Protein AF-A0A6B2G6X8-F1 (afdb_monomer_lite)

pLDDT: mean 76.28, std 23.35, range [26.91, 97.12]

Sequence (126 aa):
MSLIKMAGKRCKSALIINDKVKQKKNLVYDASDIEKIYQLKRENFAKSALDFKFDKSRVKILNNCNEIKEGHSSILYWMNRDQRVQDNWAMVFAQRLALKYEIPLLVCHCLDKSYMNYSSRHFDFL

Structure (mmCIF, N/CA/C/O backbone):
data_AF-A0A6B2G6X8-F1
#
_entry.id   AF-A0A6B2G6X8-F1
#
loop_
_atom_site.group_PDB
_atom_site.id
_atom_site.type_symbol
_atom_site.label_atom_id
_atom_site.label_alt_id
_atom_site.label_comp_id
_atom_site.label_asym_id
_atom_site.label_entity_id
_atom_site.label_seq_id
_atom_site.pdbx_PDB_ins_code
_atom_site.Cartn_x
_atom_site.Cartn_y
_atom_site.Cartn_z
_atom_site.occupancy
_atom_site.B_iso_or_equiv
_atom_site.auth_seq_id
_atom_site.auth_comp_id
_atom_site.auth_asym_id
_atom_site.auth_atom_id
_atom_site.pdbx_PDB_model_num
ATOM 1 N N . MET A 1 1 ? 60.606 5.901 0.848 1.00 43.88 1 MET A N 1
ATOM 2 C CA . MET A 1 1 ? 60.046 5.320 -0.390 1.00 43.88 1 MET A CA 1
ATOM 3 C C . MET A 1 1 ? 59.969 3.811 -0.189 1.00 43.88 1 MET A C 1
ATOM 5 O O . MET A 1 1 ? 60.975 3.133 -0.319 1.00 43.88 1 MET A O 1
ATOM 9 N N . SER A 1 2 ? 58.831 3.297 0.278 1.00 26.95 2 SER A N 1
ATOM 10 C CA . SER A 1 2 ? 58.595 1.853 0.391 1.00 26.95 2 SER A CA 1
ATOM 11 C C . SER A 1 2 ? 57.098 1.583 0.294 1.00 26.95 2 SER A C 1
ATOM 13 O O . SER A 1 2 ? 56.287 2.309 0.866 1.00 26.95 2 SER A O 1
ATOM 15 N N . LEU A 1 3 ? 56.777 0.594 -0.530 1.00 30.62 3 LEU A N 1
ATOM 16 C CA . LEU A 1 3 ? 55.484 0.272 -1.112 1.00 30.62 3 LEU A CA 1
ATOM 17 C C . LEU A 1 3 ? 54.505 -0.334 -0.097 1.00 30.62 3 LEU A C 1
ATOM 19 O O . LEU A 1 3 ? 54.789 -1.367 0.504 1.00 30.62 3 LEU A O 1
ATOM 23 N N . ILE A 1 4 ? 53.295 0.223 -0.014 1.00 32.28 4 ILE A N 1
ATOM 24 C CA . ILE A 1 4 ? 52.136 -0.465 0.568 1.00 32.28 4 ILE A CA 1
ATOM 25 C C . ILE A 1 4 ? 51.512 -1.328 -0.538 1.00 32.28 4 ILE A C 1
ATOM 27 O O . ILE A 1 4 ? 50.857 -0.819 -1.445 1.00 32.28 4 ILE A O 1
ATOM 31 N N . LYS A 1 5 ? 51.712 -2.650 -0.478 1.00 33.78 5 LYS A N 1
ATOM 32 C CA . LYS A 1 5 ? 50.930 -3.624 -1.257 1.00 33.78 5 LYS A CA 1
ATOM 33 C C . LYS A 1 5 ? 49.592 -3.859 -0.545 1.00 33.78 5 LYS A C 1
ATOM 35 O O . LYS A 1 5 ? 49.553 -4.543 0.473 1.00 33.78 5 LYS A O 1
ATOM 40 N N . MET A 1 6 ? 48.492 -3.335 -1.088 1.00 35.44 6 MET A N 1
ATOM 41 C CA . MET A 1 6 ? 47.141 -3.761 -0.706 1.00 35.44 6 MET A CA 1
ATOM 42 C C . MET A 1 6 ? 46.771 -5.040 -1.466 1.00 35.44 6 MET A C 1
ATOM 44 O O . MET A 1 6 ? 46.478 -5.004 -2.658 1.00 35.44 6 MET A O 1
ATOM 48 N N . ALA A 1 7 ? 46.773 -6.179 -0.775 1.00 37.59 7 ALA A N 1
ATOM 49 C CA . ALA A 1 7 ? 46.152 -7.405 -1.264 1.00 37.59 7 ALA A CA 1
ATOM 50 C C . ALA A 1 7 ? 44.673 -7.414 -0.842 1.00 37.59 7 ALA A C 1
ATOM 52 O O . ALA A 1 7 ? 44.350 -7.603 0.331 1.00 37.59 7 ALA A O 1
ATOM 53 N N . GLY A 1 8 ? 43.770 -7.191 -1.799 1.00 37.94 8 GLY A N 1
ATOM 54 C CA . GLY A 1 8 ? 42.327 -7.273 -1.590 1.00 37.94 8 GLY A CA 1
ATOM 55 C C . GLY A 1 8 ? 41.887 -8.703 -1.277 1.00 37.94 8 GLY A C 1
ATOM 56 O O . GLY A 1 8 ? 41.816 -9.550 -2.165 1.00 37.94 8 GLY A O 1
ATOM 57 N N . LYS A 1 9 ? 41.549 -8.975 -0.012 1.00 42.38 9 LYS A N 1
ATOM 58 C CA . LYS A 1 9 ? 40.811 -10.183 0.376 1.00 42.38 9 LYS A CA 1
ATOM 59 C C . LYS A 1 9 ? 39.315 -9.912 0.235 1.00 42.38 9 LYS A C 1
ATOM 61 O O . LYS A 1 9 ? 38.727 -9.138 0.982 1.00 42.38 9 LYS A O 1
ATOM 66 N N . ARG A 1 10 ? 38.705 -10.566 -0.752 1.00 34.12 10 ARG A N 1
ATOM 67 C CA . ARG A 1 10 ? 37.262 -10.588 -1.009 1.00 34.12 10 ARG A CA 1
ATOM 68 C C . ARG A 1 10 ? 36.564 -11.302 0.158 1.00 34.12 10 ARG A C 1
ATOM 70 O O . ARG A 1 10 ? 36.568 -12.528 0.225 1.00 34.12 10 ARG A O 1
ATOM 77 N N . CYS A 1 11 ? 36.010 -10.537 1.097 1.00 34.88 11 CYS A N 1
ATOM 78 C CA . CYS A 1 11 ? 35.233 -11.069 2.215 1.00 34.88 11 CYS A CA 1
ATOM 79 C C . CYS A 1 11 ? 33.921 -11.662 1.679 1.00 34.88 11 CYS A C 1
ATOM 81 O O . CYS A 1 11 ? 33.037 -10.930 1.241 1.00 34.88 11 CYS A O 1
ATOM 83 N N . LYS A 1 12 ? 33.789 -12.992 1.690 1.00 37.19 12 LYS A N 1
ATOM 84 C CA . LYS A 1 12 ? 32.478 -13.645 1.601 1.00 37.19 12 LYS A CA 1
ATOM 85 C C . LYS A 1 12 ? 31.809 -13.454 2.963 1.00 37.19 12 LYS A C 1
ATOM 87 O O . LYS A 1 12 ? 32.142 -14.163 3.907 1.00 37.19 12 LYS A O 1
ATOM 92 N N . SER A 1 13 ? 30.926 -12.470 3.094 1.00 33.47 13 SER A N 1
ATOM 93 C CA . SER A 1 13 ? 30.125 -12.301 4.305 1.00 33.47 13 SER A CA 1
ATOM 94 C C . SER A 1 13 ? 29.061 -13.399 4.364 1.00 33.47 13 SER A C 1
ATOM 96 O O . SER A 1 13 ? 28.015 -13.325 3.725 1.00 33.47 13 SER A O 1
ATOM 98 N N . ALA A 1 14 ? 29.343 -14.446 5.137 1.00 32.78 14 ALA A N 1
ATOM 99 C CA . ALA A 1 14 ? 28.309 -15.317 5.672 1.00 32.78 14 ALA A CA 1
ATOM 100 C C . ALA A 1 14 ? 27.487 -14.496 6.677 1.00 32.78 14 ALA A C 1
ATOM 102 O O . ALA A 1 14 ? 28.012 -14.047 7.695 1.00 32.78 14 ALA A O 1
ATOM 103 N N . LEU A 1 15 ? 26.210 -14.255 6.378 1.00 29.83 15 LEU A N 1
ATOM 104 C CA . LEU A 1 15 ? 25.276 -13.695 7.351 1.00 29.83 15 LEU A CA 1
ATOM 105 C C . LEU A 1 15 ? 24.918 -14.800 8.349 1.00 29.83 15 LEU A C 1
ATOM 107 O O . LEU A 1 15 ? 24.073 -15.651 8.079 1.00 29.83 15 LEU A O 1
ATOM 111 N N . ILE A 1 16 ? 25.606 -14.794 9.488 1.00 29.45 16 ILE A N 1
ATOM 112 C CA . ILE A 1 16 ? 25.259 -15.590 10.664 1.00 29.45 16 ILE A CA 1
ATOM 113 C C . ILE A 1 16 ? 24.022 -14.936 11.289 1.00 29.45 16 ILE A C 1
ATOM 115 O O . ILE A 1 16 ? 24.113 -13.865 11.885 1.00 29.45 16 ILE A O 1
ATOM 119 N N . ILE A 1 17 ? 22.855 -15.556 11.119 1.00 31.23 17 ILE A N 1
ATOM 120 C CA . ILE A 1 17 ? 21.634 -15.201 11.850 1.00 31.23 17 ILE A CA 1
ATOM 121 C C . ILE A 1 17 ? 21.545 -16.167 13.031 1.00 31.23 17 ILE A C 1
ATOM 123 O O . ILE A 1 17 ? 21.127 -17.311 12.862 1.00 31.23 17 ILE A O 1
ATOM 127 N N . ASN A 1 18 ? 21.970 -15.717 14.212 1.00 28.34 18 ASN A N 1
ATOM 128 C CA . ASN A 1 18 ? 21.842 -16.489 15.444 1.00 28.34 18 ASN A CA 1
ATOM 129 C C . ASN A 1 18 ? 20.470 -16.286 16.107 1.00 28.34 18 ASN A C 1
ATOM 131 O O . ASN A 1 18 ? 20.027 -15.166 16.351 1.00 28.34 18 ASN A O 1
ATOM 135 N N . ASP A 1 19 ? 19.880 -17.435 16.443 1.00 34.19 19 ASP A N 1
ATOM 136 C CA . ASP A 1 19 ? 19.159 -17.741 17.679 1.00 34.19 19 ASP A CA 1
ATOM 137 C C . ASP A 1 19 ? 17.805 -17.074 17.956 1.00 34.19 19 ASP A C 1
ATOM 139 O O . ASP A 1 19 ? 17.701 -16.132 18.739 1.00 34.19 19 ASP A O 1
ATOM 143 N N . LYS A 1 20 ? 16.738 -17.687 17.403 1.00 26.91 20 LYS A N 1
ATOM 144 C CA . LYS A 1 20 ? 15.528 -18.153 18.142 1.00 26.91 20 LYS A CA 1
ATOM 145 C C . LYS A 1 20 ? 14.456 -18.817 17.250 1.00 26.91 20 LYS A C 1
ATOM 147 O O . LYS A 1 20 ? 13.262 -18.639 17.460 1.00 26.91 20 LYS A O 1
ATOM 152 N N . VAL A 1 21 ? 14.851 -19.650 16.284 1.00 33.81 21 VAL A N 1
ATOM 153 C CA . VAL A 1 21 ? 13.917 -20.566 15.592 1.00 33.81 21 VAL A CA 1
ATOM 154 C C . VAL A 1 21 ? 14.493 -21.980 15.639 1.00 33.81 21 VAL A C 1
ATOM 156 O O . VAL A 1 21 ? 15.016 -22.511 14.665 1.00 33.81 21 VAL A O 1
ATOM 159 N N . LYS A 1 22 ? 14.453 -22.589 16.828 1.00 32.91 22 LYS A N 1
ATOM 160 C CA . LYS A 1 22 ? 14.651 -24.034 16.978 1.00 32.91 22 LYS A CA 1
ATOM 161 C C . LYS A 1 22 ? 13.380 -24.725 16.474 1.00 32.91 22 LYS A C 1
ATOM 163 O O . LYS A 1 22 ? 12.298 -24.427 16.962 1.00 32.91 22 LYS A O 1
ATOM 168 N N . GLN A 1 23 ? 13.571 -25.659 15.540 1.00 34.81 23 GLN A N 1
ATOM 169 C CA . GLN A 1 23 ? 12.590 -26.566 14.923 1.00 34.81 23 GLN A CA 1
ATOM 170 C C . GLN A 1 23 ? 11.711 -25.983 13.803 1.00 34.81 23 GLN A C 1
ATOM 172 O O . GLN A 1 23 ? 10.520 -25.754 13.970 1.00 34.81 23 GLN A O 1
ATOM 177 N N . LYS A 1 24 ? 12.259 -25.905 12.588 1.00 35.06 24 LYS A N 1
ATOM 178 C CA . LYS A 1 24 ? 11.501 -26.255 11.377 1.00 35.06 24 LYS A CA 1
ATOM 179 C C . LYS A 1 24 ? 12.466 -26.904 10.387 1.00 35.06 24 LYS A C 1
ATOM 181 O O . LYS A 1 24 ? 13.569 -26.416 10.187 1.00 35.06 24 LYS A O 1
ATOM 186 N N . LYS A 1 25 ? 12.053 -28.075 9.900 1.00 37.81 25 LYS A N 1
ATOM 187 C CA . LYS A 1 25 ? 12.765 -29.044 9.053 1.00 37.81 25 LYS A CA 1
ATOM 188 C C . LYS A 1 25 ? 13.751 -28.375 8.081 1.00 37.81 25 LYS A C 1
ATOM 190 O O . LYS A 1 25 ? 13.373 -27.412 7.420 1.00 37.81 25 LYS A O 1
ATOM 195 N N . ASN A 1 26 ? 14.969 -28.920 7.968 1.00 39.78 26 ASN A N 1
ATOM 196 C CA . ASN A 1 26 ? 15.914 -28.601 6.892 1.00 39.78 26 ASN A CA 1
ATOM 197 C C . ASN A 1 26 ? 15.247 -28.915 5.551 1.00 39.78 26 ASN A C 1
ATOM 199 O O . ASN A 1 26 ? 15.298 -30.040 5.061 1.00 39.78 26 ASN A O 1
ATOM 203 N N . LEU A 1 27 ? 14.564 -27.928 4.990 1.00 51.28 27 LEU A N 1
ATOM 204 C CA . LEU A 1 27 ? 14.006 -28.013 3.661 1.00 51.28 27 LEU A CA 1
ATOM 205 C C . LEU A 1 27 ? 15.145 -27.692 2.698 1.00 51.28 27 LEU A C 1
ATOM 207 O O . LEU A 1 27 ? 15.461 -26.530 2.441 1.00 51.28 27 LEU A O 1
ATOM 211 N N . VAL A 1 28 ? 15.813 -28.747 2.241 1.00 51.31 28 VAL A N 1
ATOM 212 C CA . VAL A 1 28 ? 16.735 -28.684 1.110 1.00 51.31 28 VAL A CA 1
ATOM 213 C C . VAL A 1 28 ? 15.866 -28.464 -0.123 1.00 51.31 28 VAL A C 1
ATOM 215 O O . VAL A 1 28 ? 15.344 -29.411 -0.701 1.00 51.31 28 VAL A O 1
ATOM 218 N N . TYR A 1 29 ? 15.617 -27.201 -0.457 1.00 55.78 29 TYR A N 1
ATOM 219 C CA . TYR A 1 29 ? 15.009 -26.860 -1.734 1.00 55.78 29 TYR A CA 1
ATOM 220 C C . TYR A 1 29 ? 16.087 -26.954 -2.801 1.00 55.78 29 TYR A C 1
ATOM 222 O O . TYR A 1 29 ? 17.152 -26.350 -2.655 1.00 55.78 29 TYR A O 1
ATOM 230 N N . ASP A 1 30 ? 15.810 -27.715 -3.855 1.00 57.94 30 ASP A N 1
ATOM 231 C CA . ASP A 1 30 ? 16.585 -27.602 -5.078 1.00 57.94 30 ASP A CA 1
ATOM 232 C C . ASP A 1 30 ? 16.518 -26.138 -5.548 1.00 57.94 30 ASP A C 1
ATOM 234 O O . ASP A 1 30 ? 15.462 -25.499 -5.496 1.00 57.94 30 ASP A O 1
ATOM 238 N N . ALA A 1 31 ? 17.659 -25.571 -5.944 1.00 60.00 31 ALA A N 1
ATOM 239 C CA . ALA A 1 31 ? 17.772 -24.155 -6.315 1.00 60.00 31 ALA A CA 1
ATOM 240 C C . ALA A 1 31 ? 16.929 -23.794 -7.557 1.00 60.00 31 ALA A C 1
ATOM 242 O O . ALA A 1 31 ? 16.833 -22.622 -7.921 1.00 60.00 31 ALA A O 1
ATOM 243 N N . SER A 1 32 ? 16.331 -24.807 -8.188 1.00 64.50 32 SER A N 1
ATOM 244 C CA . SER A 1 32 ? 15.436 -24.740 -9.335 1.00 64.50 32 SER A CA 1
ATOM 245 C C . SER A 1 32 ? 14.096 -24.052 -9.038 1.00 64.50 32 SER A C 1
ATOM 247 O O . SER A 1 32 ? 13.583 -23.378 -9.925 1.00 64.50 32 SER A O 1
ATOM 249 N N . ASP A 1 33 ? 13.573 -24.098 -7.802 1.00 80.56 33 ASP A N 1
ATOM 250 C CA . ASP A 1 33 ? 12.245 -23.545 -7.464 1.00 80.56 33 ASP A CA 1
ATOM 251 C C . ASP A 1 33 ? 12.313 -22.324 -6.527 1.00 80.56 33 ASP A C 1
ATOM 253 O O . ASP A 1 33 ? 11.844 -22.326 -5.381 1.00 80.56 33 ASP A O 1
ATOM 257 N N . ILE A 1 34 ? 12.884 -21.232 -7.037 1.00 85.81 34 ILE A N 1
ATOM 258 C CA . ILE A 1 34 ? 13.045 -19.952 -6.322 1.00 85.81 34 ILE A CA 1
ATOM 259 C C . ILE A 1 34 ? 11.708 -19.429 -5.766 1.00 85.81 34 ILE A C 1
ATOM 261 O O . ILE A 1 34 ? 11.652 -18.926 -4.641 1.00 85.81 34 ILE A O 1
ATOM 265 N N . GLU A 1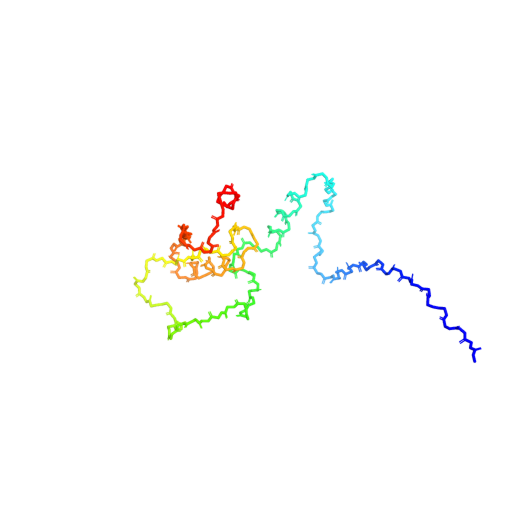 35 ? 10.618 -19.573 -6.517 1.00 85.50 35 GLU A N 1
ATOM 266 C CA . GLU A 1 35 ? 9.291 -19.092 -6.121 1.00 85.50 35 GLU A CA 1
ATOM 267 C C . GLU A 1 35 ? 8.791 -19.750 -4.827 1.00 85.50 35 GLU A C 1
ATOM 269 O O . GLU A 1 35 ? 8.371 -19.054 -3.897 1.00 85.50 35 GLU A O 1
ATOM 274 N N . LYS A 1 36 ? 8.927 -21.079 -4.718 1.00 87.38 36 LYS A N 1
ATOM 275 C CA . LYS A 1 36 ? 8.517 -21.840 -3.526 1.00 87.38 36 LYS A CA 1
ATOM 276 C C . LYS A 1 36 ? 9.289 -21.381 -2.294 1.00 87.38 36 LYS A C 1
ATOM 278 O O . LYS A 1 36 ? 8.706 -21.203 -1.224 1.00 87.38 36 LYS A O 1
ATOM 283 N N . ILE A 1 37 ? 10.587 -21.114 -2.451 1.00 90.12 37 ILE A N 1
ATOM 284 C CA . ILE A 1 37 ? 11.440 -20.611 -1.369 1.00 90.12 37 ILE A CA 1
ATOM 285 C C . ILE A 1 37 ? 10.919 -19.264 -0.848 1.00 90.12 37 ILE A C 1
ATOM 287 O O . ILE A 1 37 ? 10.826 -19.072 0.367 1.00 90.12 37 ILE A O 1
ATOM 291 N N . TYR A 1 38 ? 10.577 -18.325 -1.734 1.00 89.69 38 TYR A N 1
ATOM 292 C CA . TYR A 1 38 ? 10.043 -17.024 -1.320 1.00 89.69 38 TYR A CA 1
ATOM 293 C C . TYR A 1 38 ? 8.654 -17.133 -0.699 1.00 89.69 38 TYR A C 1
ATOM 295 O O . TYR A 1 38 ? 8.397 -16.479 0.311 1.00 89.69 38 TYR A O 1
ATOM 303 N N . GLN A 1 39 ? 7.790 -17.988 -1.240 1.00 88.88 39 GLN A N 1
ATOM 304 C CA . GLN A 1 39 ? 6.456 -18.209 -0.693 1.00 88.88 39 GLN A CA 1
ATOM 305 C C . GLN A 1 39 ? 6.515 -18.695 0.761 1.00 88.88 39 GLN A C 1
ATOM 307 O O . GLN A 1 39 ? 5.913 -18.100 1.653 1.00 88.88 39 GLN A O 1
ATOM 312 N N . LEU A 1 40 ? 7.357 -19.688 1.035 1.00 90.69 40 LEU A N 1
ATOM 313 C CA . LEU A 1 40 ? 7.549 -20.207 2.388 1.00 90.69 40 LEU A CA 1
ATOM 314 C C . LEU A 1 40 ? 8.166 -19.184 3.333 1.00 90.69 40 LEU A C 1
ATOM 316 O O . LEU A 1 40 ? 7.835 -19.155 4.517 1.00 90.69 40 LEU A O 1
ATOM 320 N N . LYS A 1 41 ? 9.085 -18.346 2.844 1.00 90.25 41 LYS A N 1
ATOM 321 C CA . LYS A 1 41 ? 9.638 -17.252 3.653 1.00 90.25 41 LYS A CA 1
ATOM 322 C C . LYS A 1 41 ? 8.542 -16.274 4.072 1.00 90.25 41 LYS A C 1
ATOM 324 O O . LYS A 1 41 ? 8.535 -15.872 5.231 1.00 90.25 41 LYS A O 1
ATOM 329 N N . ARG A 1 42 ? 7.613 -15.936 3.171 1.00 87.69 42 ARG A N 1
ATOM 330 C CA . ARG A 1 42 ? 6.475 -15.047 3.464 1.00 87.69 42 ARG A CA 1
ATOM 331 C C . ARG A 1 42 ? 5.527 -15.670 4.487 1.00 87.69 42 ARG A C 1
ATOM 333 O O . ARG A 1 42 ? 5.252 -15.044 5.505 1.00 87.69 42 ARG A O 1
ATOM 340 N N . GLU A 1 43 ? 5.119 -16.919 4.277 1.00 88.38 43 GLU A N 1
ATOM 341 C CA . GLU A 1 43 ? 4.223 -17.648 5.191 1.00 88.38 43 GLU A CA 1
ATOM 342 C C . GLU A 1 43 ? 4.825 -17.840 6.590 1.00 88.38 43 GLU A C 1
ATOM 344 O O . GLU A 1 43 ? 4.120 -17.792 7.597 1.00 88.38 43 GLU A O 1
ATOM 349 N N . ASN A 1 44 ? 6.144 -18.042 6.676 1.00 90.88 44 ASN A N 1
ATOM 350 C CA . ASN A 1 44 ? 6.832 -18.165 7.960 1.00 90.88 44 ASN A CA 1
ATOM 351 C C . ASN A 1 44 ? 7.083 -16.814 8.647 1.00 90.88 44 ASN A C 1
ATOM 353 O O . ASN A 1 44 ? 7.333 -16.809 9.852 1.00 90.88 44 ASN A O 1
ATOM 357 N N . PHE A 1 45 ? 7.047 -15.691 7.921 1.00 89.19 45 PHE A N 1
ATOM 358 C CA . PHE A 1 45 ? 7.322 -14.369 8.487 1.00 89.19 45 PHE A CA 1
ATOM 359 C C . PHE A 1 45 ? 6.181 -13.882 9.384 1.00 89.19 45 PHE A C 1
ATOM 361 O O . PHE A 1 45 ? 6.431 -13.432 10.502 1.00 89.19 45 PHE A O 1
ATOM 368 N N . ALA A 1 46 ? 4.935 -13.979 8.913 1.00 88.19 46 ALA A N 1
ATOM 369 C CA . ALA A 1 46 ? 3.752 -13.605 9.681 1.00 88.19 46 ALA A CA 1
ATOM 370 C C . ALA A 1 46 ? 2.494 -14.300 9.148 1.00 88.19 46 ALA A C 1
ATOM 372 O O . ALA A 1 46 ? 2.383 -14.556 7.952 1.00 88.19 46 ALA A O 1
ATOM 373 N N . LYS A 1 47 ? 1.531 -14.568 10.040 1.00 87.19 47 LYS A N 1
ATOM 374 C CA . LYS A 1 47 ? 0.238 -15.168 9.671 1.00 87.19 47 LYS A CA 1
ATOM 375 C C . LYS A 1 47 ? -0.695 -14.150 9.013 1.00 87.19 47 LYS A C 1
ATOM 377 O O . LYS A 1 47 ? -1.376 -14.484 8.051 1.00 87.19 47 LYS A O 1
ATOM 382 N N . SER A 1 48 ? -0.721 -12.919 9.524 1.00 87.94 48 SER A N 1
ATOM 383 C CA . SER A 1 48 ? -1.526 -11.817 8.997 1.00 87.94 48 SER A CA 1
ATOM 384 C C . SER A 1 48 ? -0.719 -10.526 8.883 1.00 87.94 48 SER A C 1
ATOM 386 O O . SER A 1 48 ? 0.296 -10.324 9.556 1.00 87.94 48 SER A O 1
ATOM 388 N N . ALA A 1 49 ? -1.224 -9.598 8.069 1.00 87.69 49 ALA A N 1
ATOM 389 C CA . ALA A 1 49 ? -0.697 -8.247 7.971 1.00 87.69 49 ALA A CA 1
ATOM 390 C C . ALA A 1 49 ? -0.749 -7.503 9.315 1.00 87.69 49 ALA A C 1
ATOM 392 O O . ALA A 1 49 ? 0.024 -6.573 9.497 1.00 87.69 49 ALA A O 1
ATOM 393 N N . LEU A 1 50 ? -1.609 -7.890 10.264 1.00 88.69 50 LEU A N 1
ATOM 394 C CA . LEU A 1 50 ? -1.655 -7.290 11.605 1.00 88.69 50 LEU A CA 1
ATOM 395 C C . LEU A 1 50 ? -0.498 -7.746 12.509 1.00 88.69 50 LEU A C 1
ATOM 397 O O . LEU A 1 50 ? 0.021 -6.936 13.282 1.00 88.69 50 LEU A O 1
ATOM 401 N N . ASP A 1 51 ? -0.059 -8.998 12.358 1.00 87.88 51 ASP A N 1
ATOM 402 C CA . ASP A 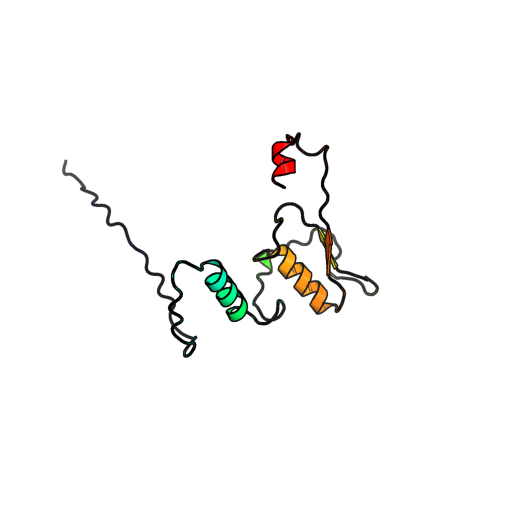1 51 ? 0.812 -9.689 13.319 1.00 87.88 51 ASP A CA 1
ATOM 403 C C . ASP A 1 51 ? 2.282 -9.269 13.233 1.00 87.88 51 ASP A C 1
ATOM 405 O O . ASP A 1 51 ? 3.042 -9.430 14.187 1.00 87.88 51 ASP A O 1
ATOM 409 N N . PHE A 1 52 ? 2.715 -8.735 12.091 1.00 86.31 52 PHE A N 1
ATOM 410 C CA . PHE A 1 52 ? 4.106 -8.334 11.916 1.00 86.31 52 PHE A CA 1
ATOM 411 C C . PHE A 1 52 ? 4.366 -6.910 12.434 1.00 86.31 52 PHE A C 1
ATOM 413 O O . PHE A 1 52 ? 3.500 -6.027 12.415 1.00 86.31 52 PHE A O 1
ATOM 420 N N . LYS A 1 53 ? 5.607 -6.658 12.864 1.00 89.81 53 LYS A N 1
ATOM 421 C CA . LYS A 1 53 ? 6.062 -5.336 13.313 1.00 89.81 53 LYS A CA 1
ATOM 422 C C . LYS A 1 53 ? 6.236 -4.396 12.114 1.00 89.81 53 LYS A C 1
ATOM 424 O O . LYS A 1 53 ? 7.280 -4.401 11.467 1.00 89.81 53 LYS A O 1
ATOM 429 N N . PHE A 1 54 ? 5.220 -3.583 11.831 1.00 91.06 54 PHE A N 1
ATOM 430 C CA . PHE A 1 54 ? 5.284 -2.570 10.776 1.00 91.06 54 PHE A CA 1
ATOM 431 C C . PHE A 1 54 ? 6.064 -1.326 11.218 1.00 91.06 54 PHE A C 1
ATOM 433 O O . PHE A 1 54 ? 5.844 -0.779 12.301 1.00 91.06 54 PHE A O 1
ATOM 440 N N . ASP A 1 55 ? 6.959 -0.865 10.350 1.00 94.50 55 ASP A N 1
ATOM 441 C CA . ASP A 1 55 ? 7.754 0.337 10.564 1.00 94.50 55 ASP A CA 1
ATOM 442 C C . ASP A 1 55 ? 6.956 1.593 10.190 1.00 94.50 55 ASP A C 1
ATOM 444 O O . ASP A 1 55 ? 6.724 1.883 9.014 1.00 94.50 55 ASP A O 1
ATOM 448 N N . LYS A 1 56 ? 6.551 2.354 11.210 1.00 90.62 56 LYS A N 1
ATOM 449 C CA . LYS A 1 56 ? 5.754 3.577 11.049 1.00 90.62 56 LYS A CA 1
ATOM 450 C C . LYS A 1 56 ? 6.502 4.688 10.306 1.00 90.62 56 LYS A C 1
ATOM 452 O O . LYS A 1 56 ? 5.841 5.550 9.741 1.00 90.62 56 LYS A O 1
ATOM 457 N N . SER A 1 57 ? 7.839 4.658 10.250 1.00 95.75 57 SER A N 1
ATOM 458 C CA . SER A 1 57 ? 8.628 5.666 9.521 1.00 95.75 57 SER A CA 1
ATOM 459 C C . SER A 1 57 ? 8.389 5.638 8.006 1.00 95.75 57 SER A C 1
ATOM 461 O O . SER A 1 57 ? 8.641 6.621 7.314 1.00 95.75 57 SER A O 1
ATOM 463 N N . ARG A 1 58 ? 7.846 4.528 7.488 1.00 94.06 58 ARG A N 1
ATOM 464 C CA . ARG A 1 58 ? 7.500 4.350 6.072 1.00 94.06 58 ARG A CA 1
ATOM 465 C C . ARG A 1 58 ? 6.226 5.081 5.659 1.00 94.06 58 ARG A C 1
ATOM 467 O O . ARG A 1 58 ? 5.927 5.132 4.469 1.00 94.06 58 ARG A O 1
ATOM 474 N N . VAL A 1 59 ? 5.461 5.604 6.616 1.00 94.19 59 VAL A N 1
ATOM 475 C CA . VAL A 1 59 ? 4.171 6.248 6.369 1.00 94.19 59 VAL A CA 1
ATOM 476 C C . VAL A 1 59 ? 4.273 7.726 6.691 1.00 94.19 59 VAL A C 1
ATOM 478 O O . VAL A 1 59 ? 4.691 8.117 7.778 1.00 94.19 59 VAL A O 1
ATOM 481 N N . LYS A 1 60 ? 3.826 8.547 5.744 1.00 93.88 60 LYS A N 1
ATOM 482 C CA . LYS A 1 60 ? 3.672 9.986 5.923 1.00 93.88 60 LYS A CA 1
ATOM 483 C C . LYS A 1 60 ? 2.213 10.356 5.704 1.00 93.88 60 LYS A C 1
ATOM 485 O O . LYS A 1 60 ? 1.645 10.036 4.663 1.00 93.88 60 LYS A O 1
ATOM 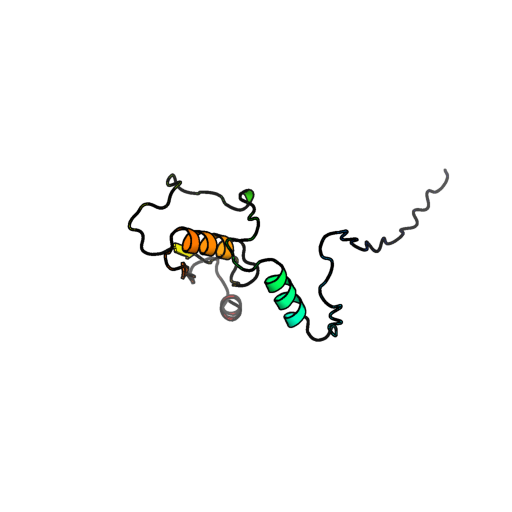490 N N . ILE A 1 61 ? 1.624 11.041 6.678 1.00 92.94 61 ILE A N 1
ATOM 491 C CA . ILE A 1 61 ? 0.286 11.617 6.551 1.00 92.94 61 ILE A CA 1
ATOM 492 C C . ILE A 1 61 ? 0.415 12.891 5.708 1.00 92.94 61 ILE A C 1
ATOM 494 O O . ILE A 1 61 ? 1.253 13.744 6.000 1.00 92.94 61 ILE A O 1
ATOM 498 N N . LEU A 1 62 ? -0.365 12.985 4.629 1.00 92.88 62 LEU A N 1
ATOM 499 C CA . LEU A 1 62 ? -0.311 14.116 3.692 1.00 92.88 62 LEU A CA 1
ATOM 500 C C . LEU A 1 62 ? -1.364 15.194 3.982 1.00 92.88 62 LEU A C 1
ATOM 502 O O . LEU A 1 62 ? -1.173 16.340 3.593 1.00 92.88 62 LEU A O 1
ATOM 506 N N . ASN A 1 63 ? -2.445 14.834 4.677 1.00 90.44 63 ASN A N 1
ATOM 507 C CA . ASN A 1 63 ? -3.589 15.706 4.942 1.00 90.44 63 ASN A CA 1
ATOM 508 C C . ASN A 1 63 ? -3.765 15.940 6.447 1.00 90.44 63 ASN A C 1
ATOM 510 O O . ASN A 1 63 ? -3.295 15.157 7.262 1.00 90.44 63 ASN A O 1
ATOM 514 N N . ASN A 1 64 ? -4.552 16.948 6.827 1.00 86.88 64 ASN A N 1
ATOM 515 C CA . ASN A 1 64 ? -4.834 17.261 8.238 1.00 86.88 64 ASN A CA 1
ATOM 516 C C . ASN A 1 64 ? -5.778 16.251 8.935 1.00 86.88 64 ASN A C 1
ATOM 518 O O . ASN A 1 64 ? -6.155 16.453 10.086 1.00 86.88 64 ASN A O 1
ATOM 522 N N . CYS A 1 65 ? -6.199 15.183 8.250 1.00 78.94 65 CYS A N 1
ATOM 523 C CA . CYS A 1 65 ? -7.017 14.118 8.829 1.00 78.94 65 CYS A CA 1
ATOM 524 C C . CYS A 1 65 ? -6.107 12.997 9.338 1.00 78.94 65 CYS A C 1
ATOM 526 O O . CYS A 1 65 ? -5.622 12.181 8.556 1.00 78.94 65 CYS A O 1
ATOM 528 N N . ASN A 1 66 ? -5.891 12.968 10.653 1.00 76.81 66 ASN A N 1
ATOM 529 C CA . ASN A 1 66 ? -5.055 11.958 11.306 1.00 76.81 66 ASN A CA 1
ATOM 530 C C . ASN A 1 66 ? -5.789 10.628 11.541 1.00 76.81 66 ASN A C 1
ATOM 532 O O . ASN A 1 66 ? -5.148 9.605 11.779 1.00 76.81 66 ASN A O 1
ATOM 536 N N . GLU A 1 67 ? -7.120 10.639 11.467 1.00 79.94 67 GLU A N 1
ATOM 537 C CA . GLU A 1 67 ? -7.977 9.498 11.777 1.00 79.94 67 GLU A CA 1
ATOM 538 C C . GLU A 1 67 ? -9.009 9.266 10.674 1.00 79.94 67 GLU A C 1
ATOM 540 O O . GLU A 1 67 ? -9.432 10.190 9.973 1.00 79.94 67 GLU A O 1
ATOM 545 N N . ILE A 1 68 ? -9.395 8.000 10.521 1.00 80.56 68 ILE A N 1
ATOM 546 C CA . ILE A 1 68 ? -10.458 7.581 9.611 1.00 80.56 68 ILE A CA 1
ATOM 547 C C . ILE A 1 68 ? -11.768 7.794 10.366 1.00 80.56 68 ILE A C 1
ATOM 549 O O . ILE A 1 68 ? -11.979 7.175 11.406 1.00 80.56 68 ILE A O 1
ATOM 553 N N . LYS A 1 69 ? -12.611 8.705 9.871 1.00 79.38 69 LYS A N 1
ATOM 554 C CA . LYS A 1 69 ? -13.908 9.005 10.487 1.00 79.38 69 LYS A CA 1
ATOM 555 C C . LYS A 1 69 ? -14.856 7.812 10.360 1.00 79.38 69 LYS A C 1
ATOM 557 O O . LYS A 1 69 ? -14.755 7.013 9.428 1.00 79.38 69 LYS A O 1
ATOM 562 N N . GLU A 1 70 ? -15.808 7.721 11.277 1.00 77.88 70 GLU A N 1
ATOM 563 C CA . GLU A 1 70 ? -16.900 6.755 11.169 1.00 77.88 70 GLU A CA 1
ATOM 564 C C . GLU A 1 70 ? -17.739 7.030 9.908 1.00 77.88 70 GLU A C 1
ATOM 566 O O . GLU A 1 70 ? -17.914 8.178 9.494 1.00 77.88 70 GLU A O 1
ATOM 571 N N . GLY A 1 71 ? -18.231 5.964 9.271 1.00 81.94 71 GLY A N 1
ATOM 572 C CA . GLY A 1 71 ? -19.065 6.049 8.065 1.00 81.94 71 GLY A CA 1
ATOM 573 C C . GLY A 1 71 ? -18.326 5.933 6.726 1.00 81.94 71 GLY A C 1
ATOM 574 O O . GLY A 1 71 ? -18.967 5.983 5.677 1.00 81.94 71 GLY A O 1
ATOM 575 N N . HIS A 1 72 ? -17.003 5.743 6.712 1.00 84.12 72 HIS A N 1
ATOM 576 C CA . HIS A 1 72 ? -16.292 5.376 5.483 1.00 84.12 72 HIS A CA 1
ATOM 577 C C . HIS A 1 72 ? -16.537 3.908 5.111 1.00 84.12 72 HIS A C 1
ATOM 579 O O . HIS A 1 72 ? -16.457 3.022 5.956 1.00 84.12 72 HIS A O 1
ATOM 585 N N . SER A 1 73 ? -16.804 3.646 3.831 1.00 90.12 73 SER A N 1
ATOM 586 C CA . SER A 1 73 ? -17.182 2.316 3.338 1.00 90.12 73 SER A CA 1
ATOM 587 C C . SER A 1 73 ? -16.005 1.432 2.924 1.00 90.12 73 SER A C 1
ATOM 589 O O . SER A 1 73 ? -16.179 0.227 2.785 1.00 90.12 73 SER A O 1
ATOM 591 N N . SER A 1 74 ? -14.824 2.003 2.668 1.00 93.69 74 SER A N 1
ATOM 592 C CA . SER A 1 74 ? -13.654 1.255 2.189 1.00 93.69 74 SER A CA 1
ATOM 593 C C . SER A 1 74 ? -12.349 2.031 2.370 1.00 93.69 74 SER A C 1
ATOM 595 O O . SER A 1 74 ? -12.343 3.258 2.487 1.00 93.69 74 SER A O 1
ATOM 597 N N . ILE A 1 75 ? -11.230 1.305 2.354 1.00 95.38 75 ILE A N 1
ATOM 598 C CA . ILE A 1 75 ? -9.886 1.867 2.185 1.00 95.38 75 ILE A CA 1
ATOM 599 C C . ILE A 1 75 ? -9.495 1.752 0.717 1.00 95.38 75 ILE A C 1
ATOM 601 O O . ILE A 1 75 ? -9.524 0.660 0.160 1.00 95.38 75 ILE A O 1
ATOM 605 N N . LEU A 1 76 ? -9.066 2.854 0.103 1.00 95.62 76 LEU A N 1
ATOM 606 C CA . LEU A 1 76 ? -8.545 2.862 -1.262 1.00 95.62 76 LEU A CA 1
ATOM 607 C C . LEU A 1 76 ? -7.014 2.941 -1.256 1.00 95.62 76 LEU A C 1
ATOM 609 O O . LEU A 1 76 ? -6.437 3.936 -0.820 1.00 95.62 76 LEU A O 1
ATOM 613 N N . TYR A 1 77 ? -6.352 1.920 -1.793 1.00 97.06 77 TYR A N 1
ATOM 614 C CA . TYR A 1 77 ? -4.944 1.983 -2.160 1.00 97.06 77 TYR A CA 1
ATOM 615 C C . TYR A 1 77 ? -4.810 2.478 -3.601 1.00 97.06 77 TYR A C 1
ATOM 617 O O . TYR A 1 77 ? -5.064 1.744 -4.558 1.00 97.06 77 TYR A O 1
ATOM 625 N N . TRP A 1 78 ? -4.395 3.734 -3.754 1.00 96.06 78 TRP A N 1
ATOM 626 C CA . TRP A 1 78 ? -4.041 4.281 -5.058 1.00 96.06 78 TRP A CA 1
ATOM 627 C C . TRP A 1 78 ? -2.635 3.816 -5.452 1.00 96.06 78 TRP A C 1
ATOM 629 O O . TRP A 1 78 ? -1.618 4.332 -4.983 1.00 96.06 78 TRP A O 1
ATOM 639 N N . MET A 1 79 ? -2.589 2.791 -6.297 1.00 95.56 79 MET A N 1
ATOM 640 C CA . MET A 1 79 ? -1.372 2.207 -6.832 1.00 95.56 79 MET A CA 1
ATOM 641 C C . MET A 1 79 ? -0.880 3.059 -8.004 1.00 95.56 79 MET A C 1
ATOM 643 O O . MET A 1 79 ? -1.587 3.242 -8.990 1.00 95.56 79 MET A O 1
ATOM 647 N N . ASN A 1 80 ? 0.342 3.577 -7.901 1.00 90.81 80 ASN A N 1
ATOM 648 C CA . ASN A 1 80 ? 0.995 4.316 -8.982 1.00 90.81 80 ASN A CA 1
ATOM 649 C C . ASN A 1 80 ? 2.360 3.686 -9.300 1.00 90.81 80 ASN A C 1
ATOM 651 O O . ASN A 1 80 ? 2.487 2.958 -10.274 1.00 90.81 80 ASN A O 1
ATOM 655 N N . ARG A 1 81 ? 3.354 3.875 -8.421 1.00 91.50 81 ARG A N 1
ATOM 656 C CA . ARG A 1 81 ? 4.736 3.415 -8.646 1.00 91.50 81 ARG A CA 1
ATOM 657 C C . ARG A 1 81 ? 4.952 1.908 -8.445 1.00 91.50 81 ARG A C 1
ATOM 659 O O . ARG A 1 81 ? 5.611 1.270 -9.254 1.00 91.50 81 ARG A O 1
ATOM 666 N N . ASP A 1 82 ? 4.485 1.355 -7.325 1.00 94.88 82 ASP A N 1
ATOM 667 C CA . ASP A 1 82 ? 4.718 -0.048 -6.949 1.00 94.88 82 ASP A CA 1
ATOM 668 C C . ASP A 1 82 ? 3.581 -0.941 -7.474 1.00 94.88 82 ASP A C 1
ATOM 670 O O . ASP A 1 82 ? 2.705 -1.359 -6.715 1.00 94.88 82 ASP A O 1
ATOM 674 N N . GLN A 1 83 ? 3.593 -1.238 -8.777 1.00 93.62 83 GLN A N 1
ATOM 675 C CA . GLN A 1 83 ? 2.621 -2.119 -9.449 1.00 93.62 83 GLN A CA 1
ATOM 676 C C . GLN A 1 83 ? 2.870 -3.605 -9.154 1.00 93.62 83 GLN A C 1
ATOM 678 O O . GLN A 1 83 ? 3.140 -4.423 -10.027 1.00 93.62 83 GLN A O 1
ATOM 683 N N . ARG A 1 84 ? 2.839 -3.961 -7.872 1.00 94.19 84 ARG A N 1
ATOM 684 C CA . ARG A 1 84 ? 3.037 -5.329 -7.392 1.00 94.19 84 ARG A CA 1
ATOM 685 C C . ARG A 1 84 ? 2.230 -5.564 -6.129 1.00 94.19 84 ARG A C 1
ATOM 687 O O . ARG A 1 84 ? 2.102 -4.673 -5.289 1.00 94.19 84 ARG A O 1
ATOM 694 N N . VAL A 1 85 ? 1.711 -6.781 -5.997 1.00 92.19 85 VAL A N 1
ATOM 695 C CA . VAL A 1 85 ? 0.942 -7.208 -4.821 1.00 92.19 85 VAL A CA 1
ATOM 696 C C . VAL A 1 85 ? 1.879 -7.673 -3.708 1.00 92.19 85 VAL A C 1
ATOM 698 O O . VAL A 1 85 ? 1.799 -7.210 -2.572 1.00 92.19 85 VAL A O 1
ATOM 701 N N . GLN A 1 86 ? 2.807 -8.569 -4.044 1.00 91.00 86 GLN A N 1
ATOM 702 C CA . GLN A 1 86 ? 3.749 -9.135 -3.084 1.00 91.00 86 GLN A CA 1
ATOM 703 C C . GLN A 1 86 ? 4.839 -8.124 -2.710 1.00 91.00 86 GLN A C 1
ATOM 705 O O . GLN A 1 86 ? 5.343 -7.373 -3.551 1.00 91.00 86 GLN A O 1
ATOM 710 N N . ASP A 1 87 ? 5.227 -8.132 -1.433 1.00 90.81 87 ASP A N 1
ATOM 711 C CA . ASP A 1 87 ? 6.322 -7.324 -0.882 1.00 90.81 87 ASP A CA 1
ATOM 712 C C . ASP A 1 87 ? 6.152 -5.799 -1.094 1.00 90.81 87 ASP A C 1
ATOM 714 O O . ASP A 1 87 ? 7.133 -5.050 -1.181 1.00 90.81 87 ASP A O 1
ATOM 718 N N . ASN A 1 88 ? 4.904 -5.328 -1.188 1.00 95.00 88 ASN A N 1
ATOM 719 C CA . ASN A 1 88 ? 4.543 -3.920 -1.342 1.00 95.00 88 ASN A CA 1
ATOM 720 C C . ASN A 1 88 ? 4.130 -3.304 0.005 1.00 95.00 88 ASN A C 1
ATOM 722 O O . ASN A 1 88 ? 3.036 -3.547 0.513 1.00 95.00 88 ASN A O 1
ATOM 726 N N . TRP A 1 89 ? 4.992 -2.456 0.573 1.00 94.56 89 TRP A N 1
ATOM 727 C CA . TRP A 1 89 ? 4.750 -1.833 1.880 1.00 94.56 89 TRP A CA 1
ATOM 728 C C . TRP A 1 89 ? 3.495 -0.961 1.934 1.00 94.56 89 TRP A C 1
ATOM 730 O O . TRP A 1 89 ? 2.837 -0.928 2.974 1.00 94.56 89 TRP A O 1
ATOM 740 N N . ALA A 1 90 ? 3.156 -0.271 0.843 1.00 95.56 90 ALA A N 1
ATOM 741 C CA . ALA A 1 90 ? 1.972 0.578 0.799 1.00 95.56 90 ALA A CA 1
ATOM 742 C C . ALA A 1 90 ? 0.692 -0.268 0.809 1.00 95.56 90 ALA A C 1
ATOM 744 O O . ALA A 1 90 ? -0.231 0.027 1.567 1.00 95.56 90 ALA A O 1
ATOM 745 N N . ME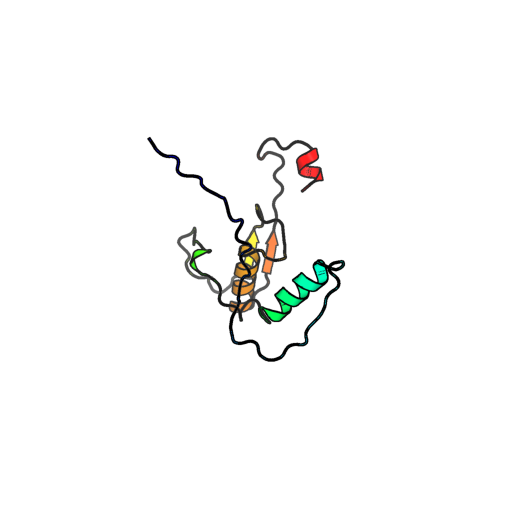T A 1 91 ? 0.678 -1.369 0.052 1.00 95.31 91 MET A N 1
ATOM 746 C CA . MET A 1 91 ? -0.441 -2.311 0.047 1.00 95.31 91 MET A CA 1
ATOM 747 C C . MET A 1 91 ? -0.608 -3.003 1.401 1.00 95.31 91 MET A C 1
ATOM 749 O O . MET A 1 91 ? -1.718 -3.085 1.921 1.00 95.31 91 MET A O 1
ATOM 753 N N . VAL A 1 92 ? 0.495 -3.437 2.014 1.00 94.19 92 VAL A N 1
ATOM 754 C CA . VAL A 1 92 ? 0.467 -4.045 3.348 1.00 94.19 92 VAL A CA 1
ATOM 755 C C . VAL A 1 92 ? -0.073 -3.057 4.388 1.00 94.19 92 VAL A C 1
ATOM 757 O O . VAL A 1 92 ? -0.881 -3.431 5.236 1.00 94.19 92 VAL A O 1
ATOM 760 N N . PHE A 1 93 ? 0.327 -1.785 4.326 1.00 94.81 93 PHE A N 1
ATOM 761 C CA . PHE A 1 93 ? -0.212 -0.760 5.219 1.00 94.81 93 PHE A CA 1
ATOM 762 C C . PHE A 1 93 ? -1.712 -0.519 4.989 1.00 94.81 93 PHE A C 1
ATOM 764 O O . PHE A 1 93 ? -2.474 -0.462 5.954 1.00 94.81 93 PHE A O 1
ATOM 771 N N . ALA A 1 94 ?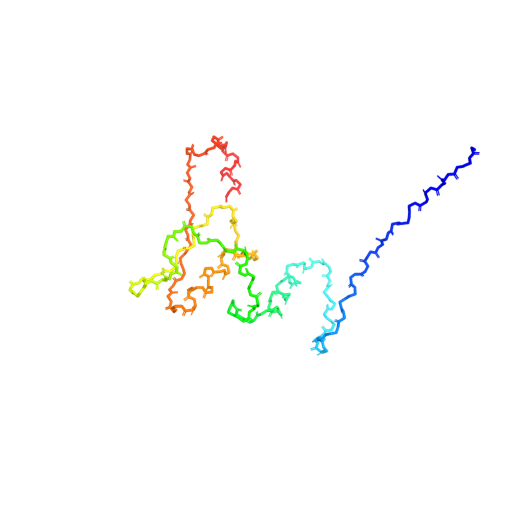 -2.153 -0.447 3.731 1.00 95.00 94 ALA A N 1
ATOM 772 C CA . ALA A 1 94 ? -3.564 -0.289 3.390 1.00 95.00 94 ALA A CA 1
ATOM 773 C C . ALA A 1 94 ? -4.411 -1.477 3.878 1.00 95.00 94 ALA A C 1
ATOM 775 O O . ALA A 1 94 ? -5.465 -1.275 4.475 1.00 95.00 94 ALA A O 1
ATOM 776 N N . GLN A 1 95 ? -3.915 -2.708 3.724 1.00 94.94 95 GLN A N 1
ATOM 777 C CA . GLN A 1 95 ? -4.563 -3.908 4.253 1.00 94.94 95 GLN A CA 1
ATOM 778 C C . GLN A 1 95 ? -4.640 -3.890 5.783 1.00 94.94 95 GLN A C 1
ATOM 780 O O . GLN A 1 95 ? -5.670 -4.241 6.348 1.00 94.94 95 GLN A O 1
ATOM 785 N N . ARG A 1 96 ? -3.582 -3.444 6.473 1.00 93.69 96 ARG A N 1
ATOM 786 C CA . ARG A 1 96 ? -3.610 -3.277 7.935 1.00 93.69 96 ARG A CA 1
ATOM 787 C C . ARG A 1 96 ? -4.684 -2.293 8.382 1.00 93.69 96 ARG A C 1
ATOM 789 O O . ARG A 1 96 ? -5.330 -2.546 9.392 1.00 93.69 96 ARG A O 1
ATOM 796 N N . LEU A 1 97 ? -4.866 -1.185 7.661 1.00 92.44 97 LEU A N 1
ATOM 797 C CA . LEU A 1 97 ? -5.943 -0.236 7.944 1.00 92.44 97 LEU A CA 1
ATOM 798 C C . LEU A 1 97 ? -7.309 -0.877 7.699 1.00 92.44 97 LEU A C 1
ATOM 800 O O . LEU A 1 97 ? -8.152 -0.840 8.585 1.00 92.44 97 LEU A O 1
ATOM 804 N N . ALA A 1 98 ? -7.493 -1.521 6.549 1.00 94.12 98 ALA A N 1
ATOM 805 C CA . ALA A 1 98 ? -8.739 -2.190 6.189 1.00 94.12 98 ALA A CA 1
ATOM 806 C C . ALA A 1 98 ? -9.158 -3.228 7.247 1.00 94.12 98 ALA A C 1
ATOM 808 O O . ALA A 1 98 ? -10.284 -3.201 7.729 1.00 94.12 98 ALA A O 1
ATOM 809 N N . LEU A 1 99 ? -8.214 -4.062 7.699 1.00 93.69 99 LEU A N 1
ATOM 810 C CA . LEU A 1 99 ? -8.440 -5.041 8.765 1.00 93.69 99 LEU A CA 1
ATOM 811 C C . LEU A 1 99 ? -8.692 -4.395 10.133 1.00 93.69 99 LEU A C 1
ATOM 813 O O . LEU A 1 99 ? -9.486 -4.914 10.904 1.00 93.69 99 LEU A O 1
ATOM 817 N N . LYS A 1 100 ? -8.028 -3.276 10.451 1.00 91.31 100 LYS A N 1
ATOM 818 C CA . LYS A 1 100 ? -8.219 -2.569 11.728 1.00 91.31 100 LYS A CA 1
ATOM 819 C C . LYS A 1 100 ? -9.620 -1.960 11.850 1.00 91.31 100 LYS A C 1
ATOM 821 O O . LYS A 1 100 ? -10.151 -1.915 12.951 1.00 91.31 100 LYS A O 1
ATOM 826 N N . TYR A 1 101 ? -10.162 -1.447 10.748 1.00 91.00 101 TYR A N 1
ATOM 827 C CA . TYR A 1 101 ? -11.476 -0.798 10.708 1.00 91.00 101 TYR A CA 1
ATOM 828 C C . TYR A 1 101 ? -12.583 -1.717 10.173 1.00 91.00 101 TYR A C 1
ATOM 830 O O . TYR A 1 101 ? -13.702 -1.255 10.002 1.00 91.00 101 TYR A O 1
ATOM 838 N N . GLU A 1 102 ? -12.273 -2.988 9.896 1.00 93.19 102 GLU A N 1
ATOM 839 C CA . GLU A 1 102 ? -13.217 -3.994 9.382 1.00 93.19 102 GLU A CA 1
ATOM 840 C C . GLU A 1 102 ? -13.969 -3.555 8.111 1.00 93.19 102 GLU A C 1
ATOM 842 O O . GLU A 1 102 ? -15.137 -3.872 7.900 1.00 93.19 102 GLU A O 1
ATOM 847 N N . ILE A 1 103 ? -13.273 -2.841 7.227 1.00 94.31 103 ILE A N 1
ATOM 848 C CA . ILE A 1 103 ? -13.808 -2.341 5.955 1.00 94.31 103 ILE A CA 1
ATOM 849 C C . ILE A 1 103 ? -13.034 -2.927 4.769 1.00 94.31 103 ILE A C 1
ATOM 851 O O . ILE A 1 103 ? -11.854 -3.261 4.901 1.00 94.31 103 ILE A O 1
ATOM 855 N N . PRO A 1 104 ? -13.658 -3.059 3.586 1.00 96.00 104 PRO A N 1
ATOM 856 C CA . PRO A 1 104 ? -12.996 -3.597 2.404 1.00 96.00 104 PRO A CA 1
ATOM 857 C C . PRO A 1 104 ? -11.814 -2.733 1.941 1.00 96.00 104 PRO A C 1
ATOM 859 O O . PRO A 1 104 ? -11.832 -1.502 2.030 1.00 96.00 104 PRO A O 1
ATOM 862 N N . LEU A 1 105 ? -10.796 -3.39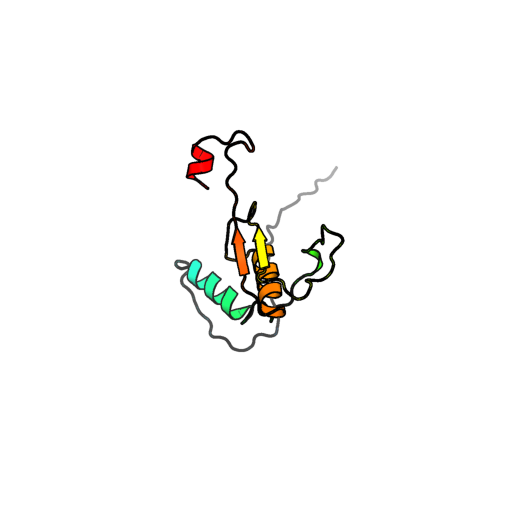7 1.388 1.00 96.25 105 LEU A N 1
ATOM 863 C CA . LEU A 1 105 ? -9.675 -2.771 0.689 1.00 96.25 105 LEU A CA 1
ATOM 864 C C . LEU A 1 105 ? -9.944 -2.771 -0.819 1.00 96.25 105 LEU A C 1
ATOM 866 O O . LEU A 1 105 ? -10.123 -3.828 -1.420 1.00 96.25 105 LEU A O 1
ATOM 870 N N . LEU A 1 106 ? -9.897 -1.595 -1.432 1.00 97.12 106 LEU A N 1
ATOM 871 C CA . LEU A 1 106 ? -9.949 -1.394 -2.874 1.00 97.12 106 LEU A CA 1
ATOM 872 C C . LEU A 1 106 ? -8.567 -0.988 -3.381 1.00 97.12 106 LEU A C 1
ATOM 874 O O . LEU A 1 106 ? -7.860 -0.222 -2.728 1.00 97.12 106 LEU A O 1
ATOM 878 N N . VAL A 1 107 ? -8.185 -1.469 -4.561 1.00 96.75 107 VAL A N 1
ATOM 879 C CA . VAL A 1 107 ? -6.954 -1.054 -5.244 1.00 96.75 107 VAL A CA 1
ATOM 880 C C . VAL A 1 107 ? -7.343 -0.368 -6.543 1.00 96.75 107 VAL A C 1
ATOM 882 O O . VAL A 1 107 ? -8.114 -0.919 -7.323 1.00 96.75 107 VAL A O 1
ATOM 885 N N . CYS A 1 108 ? -6.820 0.833 -6.772 1.00 95.75 108 CYS A N 1
ATOM 886 C CA . CYS A 1 108 ? -7.051 1.588 -7.999 1.00 95.75 108 CYS A CA 1
ATOM 887 C C . CYS A 1 108 ? -5.718 1.981 -8.625 1.00 95.75 108 CYS A C 1
ATOM 889 O O . CYS A 1 108 ? -4.819 2.450 -7.927 1.00 95.75 108 CYS A O 1
ATOM 891 N N . HIS A 1 109 ? -5.613 1.809 -9.938 1.00 92.19 109 HIS A N 1
ATOM 892 C CA . HIS A 1 109 ? -4.502 2.286 -10.745 1.00 92.19 109 HIS A CA 1
ATOM 893 C C . HIS A 1 109 ? -5.057 3.157 -11.873 1.00 92.19 109 HIS A C 1
ATOM 895 O O . HIS A 1 109 ? -5.985 2.750 -12.571 1.00 92.19 109 HIS A O 1
ATOM 901 N N . CYS A 1 110 ? -4.499 4.355 -12.042 1.00 89.50 110 CYS A N 1
ATOM 902 C CA . CYS A 1 110 ? -4.927 5.299 -13.070 1.00 89.50 110 CYS A CA 1
ATOM 903 C C . CYS A 1 110 ? -3.866 5.361 -14.169 1.00 89.50 110 CYS A C 1
ATOM 905 O O . CYS A 1 110 ? -2.754 5.822 -13.917 1.00 89.50 110 CYS A O 1
ATOM 907 N N . LEU A 1 111 ? -4.227 4.930 -15.378 1.00 86.25 111 LEU A N 1
ATOM 908 C CA . LEU A 1 111 ? -3.384 5.042 -16.567 1.00 86.25 111 LEU A CA 1
ATOM 909 C C . LEU A 1 111 ? -3.673 6.372 -17.269 1.00 86.25 111 LEU A C 1
ATOM 911 O O . LEU A 1 111 ? -4.685 6.515 -17.955 1.00 86.25 111 LEU A O 1
ATOM 915 N N . ASP A 1 112 ? -2.785 7.346 -17.093 1.00 81.25 112 ASP A N 1
ATOM 916 C CA . ASP A 1 112 ? -2.863 8.628 -17.789 1.00 81.25 112 ASP A CA 1
ATOM 917 C C . ASP A 1 112 ? -1.996 8.604 -19.056 1.00 81.25 112 ASP A C 1
ATOM 919 O O . ASP A 1 112 ? -0.768 8.552 -18.992 1.00 81.25 112 ASP A O 1
ATOM 923 N N . LYS A 1 113 ? -2.647 8.659 -20.223 1.00 71.62 113 LYS A N 1
ATOM 924 C CA . LYS A 1 113 ? -1.974 8.681 -21.533 1.00 71.62 113 LYS A CA 1
ATOM 925 C C . LYS A 1 113 ? -1.248 10.000 -21.813 1.00 71.62 113 LYS A C 1
ATOM 927 O O . LYS A 1 113 ? -0.392 10.038 -22.689 1.00 71.62 113 LYS A O 1
ATOM 932 N N . SER A 1 114 ? -1.604 11.071 -21.103 1.00 73.69 114 SER A N 1
ATOM 933 C CA . SER A 1 114 ? -1.001 12.400 -21.253 1.00 73.69 114 SER A CA 1
ATOM 934 C C . SER A 1 114 ? 0.224 12.608 -20.358 1.00 73.69 114 SER A C 1
ATOM 936 O O . SER A 1 114 ? 1.005 13.536 -20.567 1.00 73.69 114 SER A O 1
ATOM 938 N N . TYR A 1 115 ? 0.430 11.721 -19.383 1.00 66.38 115 TYR A N 1
ATOM 939 C CA . TYR A 1 115 ? 1.527 11.807 -18.435 1.00 66.38 115 TYR A CA 1
ATOM 940 C C . TYR A 1 115 ? 2.838 11.310 -19.074 1.00 66.38 115 TYR A C 1
ATOM 942 O O . TYR A 1 115 ? 2.913 10.202 -19.597 1.00 66.38 115 TYR A O 1
ATOM 950 N N . MET A 1 116 ? 3.894 12.132 -19.017 1.00 66.25 116 MET A N 1
ATOM 951 C CA . MET A 1 116 ? 5.299 11.766 -19.301 1.00 66.25 116 MET A CA 1
ATOM 952 C C . MET A 1 116 ? 5.693 11.356 -20.741 1.00 66.25 116 MET A C 1
ATOM 954 O O . MET A 1 116 ? 6.806 10.866 -20.923 1.00 66.25 116 MET A O 1
ATOM 958 N N . ASN A 1 117 ? 4.885 11.608 -21.782 1.00 73.44 117 ASN A N 1
ATOM 959 C CA . ASN A 1 117 ? 5.225 11.252 -23.180 1.00 73.44 117 ASN A CA 1
ATOM 960 C C . ASN A 1 117 ? 5.683 9.785 -23.338 1.00 73.44 117 ASN A C 1
ATOM 962 O O . ASN A 1 117 ? 6.660 9.485 -24.032 1.00 73.44 117 ASN A O 1
ATOM 966 N N . TYR A 1 118 ? 5.001 8.856 -22.669 1.00 82.81 118 TYR A N 1
ATOM 967 C CA . TYR A 1 118 ? 5.313 7.436 -22.785 1.00 82.81 118 TYR A CA 1
ATOM 968 C C . TYR A 1 118 ? 5.146 6.947 -24.229 1.00 82.81 118 TYR A C 1
ATOM 970 O O . TYR A 1 118 ? 4.123 7.171 -24.873 1.00 82.81 118 TYR A O 1
ATOM 978 N N . SER A 1 119 ? 6.157 6.245 -24.744 1.00 86.62 119 SER A N 1
ATOM 979 C CA . SER A 1 119 ? 6.021 5.522 -26.014 1.00 86.62 119 SER A CA 1
ATOM 980 C C . SER A 1 119 ? 5.133 4.287 -25.848 1.00 86.62 119 SER A C 1
ATOM 982 O O . SER A 1 119 ? 5.012 3.762 -24.743 1.00 86.62 119 SER A O 1
ATOM 984 N N . SER A 1 120 ? 4.579 3.767 -26.948 1.00 86.75 120 SER A N 1
ATOM 985 C CA . SER A 1 120 ? 3.747 2.551 -26.937 1.00 86.75 120 SER A CA 1
ATOM 986 C C . SER A 1 120 ? 4.410 1.380 -26.205 1.00 86.75 120 SER A C 1
ATOM 988 O O . SER A 1 120 ? 3.762 0.738 -25.393 1.00 86.75 120 SER A O 1
ATOM 990 N N . ARG A 1 121 ? 5.733 1.204 -26.354 1.00 90.81 121 ARG A N 1
ATOM 991 C CA . ARG A 1 121 ? 6.497 0.157 -25.651 1.00 90.81 121 ARG A CA 1
ATOM 992 C C . ARG A 1 121 ? 6.433 0.249 -24.125 1.00 90.81 121 ARG A C 1
ATOM 994 O O . ARG A 1 121 ? 6.570 -0.769 -23.462 1.00 90.81 121 ARG A O 1
ATOM 1001 N N . HIS A 1 122 ? 6.279 1.450 -23.565 1.00 88.81 122 HIS A N 1
ATOM 1002 C CA . HIS A 1 122 ? 6.112 1.601 -22.118 1.00 88.81 122 HIS A CA 1
ATOM 1003 C C . HIS A 1 122 ? 4.737 1.097 -21.682 1.00 88.81 122 HIS A C 1
ATOM 1005 O O . HIS A 1 122 ? 4.653 0.402 -20.680 1.00 88.81 122 HIS A O 1
ATOM 1011 N N . PHE A 1 123 ? 3.687 1.407 -22.448 1.00 86.94 123 PHE A N 1
ATOM 1012 C CA . PHE A 1 123 ? 2.338 0.903 -22.186 1.00 86.94 123 PHE A CA 1
ATOM 1013 C C . PHE A 1 123 ? 2.210 -0.601 -22.426 1.00 86.94 123 PHE A C 1
ATOM 1015 O O . PHE A 1 123 ? 1.462 -1.241 -21.708 1.00 86.94 123 PHE A O 1
ATOM 1022 N N . ASP A 1 124 ? 2.951 -1.161 -23.384 1.00 89.69 124 ASP A N 1
ATOM 1023 C CA . ASP A 1 124 ? 2.962 -2.608 -23.636 1.00 89.69 124 ASP A CA 1
ATOM 1024 C C . ASP A 1 124 ? 3.636 -3.399 -22.500 1.00 89.69 124 ASP A C 1
ATOM 1026 O O . ASP A 1 124 ? 3.384 -4.591 -22.340 1.00 89.69 124 ASP A O 1
ATOM 1030 N N . PHE A 1 125 ? 4.538 -2.758 -21.749 1.00 90.31 125 PHE A N 1
ATOM 1031 C CA . PHE A 1 125 ? 5.240 -3.374 -20.621 1.00 90.31 125 PHE A CA 1
ATOM 1032 C C . PHE A 1 125 ? 4.517 -3.186 -19.277 1.00 90.31 125 PHE A C 1
ATOM 1034 O O . PHE A 1 125 ? 4.712 -4.000 -18.374 1.00 90.31 125 PHE A O 1
ATOM 1041 N N . LEU A 1 126 ? 3.749 -2.099 -19.143 1.00 86.94 126 LEU A N 1
ATOM 1042 C CA . LEU A 1 126 ? 2.901 -1.788 -17.984 1.00 86.94 126 LEU A CA 1
ATOM 1043 C C . LEU A 1 126 ? 1.769 -2.810 -17.821 1.00 86.94 126 LEU A C 1
ATOM 1045 O O . LEU A 1 126 ? 1.522 -3.196 -16.656 1.00 86.94 126 LEU A O 1
#

Secondary structure (DSSP, 8-state):
------------------SS----------TT-HHHHHHHHHHHH-SSTTTS---GGG----SS--S--TT---EEEEESS---STT-HHHHHHHHHHHHTT--EEEEE---TTSTT--HHHHHH-

InterPro domains:
  IPR006050 DNA photolyase, N-terminal [PF00875] (76-123)
  IPR006050 DNA photolyase, N-terminal [PS51645] (73-126)
  IPR014729 Rossmann-like alpha/beta/alpha sandwich fold [G3DSA:3.40.50.620] (53-126)
  IPR036155 Cryptochrome/photolyase, N-terminal domain superfamily [SSF52425] (75-126)
  IPR052219 DNA Photolyase Class-2 [PTHR10211] (42-125)

Radius of gyration: 22.57 Å; chains: 1; bounding box: 79×46×45 Å

Organism: Myxobolus squamalis (NCBI:txid59785)

Foldseek 3Di:
DDDDDDDDDDDPDDPDDDDDDDDDDPPPDDPVCPPVVVVVVVVVQDVALQGHDQDPVVDDDPDPDPDDDPPDAEQEDEDEPPPDDPPDNSNSVSVNVCVVVVHYYHYDYDDDPPPPVDDVVVVVVD